Protein AF-A0A7X3I7W3-F1 (afdb_monomer)

Mean predicted aligned error: 11.22 Å

Foldseek 3Di:
DDDPPDPDPPPPPDPDPLNVLLVVLQVLLVVLQVQLVVLVVVCCVVPVPNPDPVCVVSNVSSVVSNVSSVVSVVVSVVSVVPPPDDD

Solvent-accessible surface area (backbone atoms only — not comparable to full-atom values): 5123 Å² total; per-residue (Å²): 142,83,83,82,83,74,81,77,76,81,73,75,77,71,76,52,74,60,57,54,55,29,52,52,28,46,51,52,15,50,52,26,40,56,50,20,51,54,41,47,54,52,48,39,76,77,35,77,84,69,76,60,72,87,50,50,62,55,57,49,52,24,50,54,25,45,51,50,18,52,52,28,42,52,51,29,57,49,54,73,68,68,72,90,77,89,124

pLDDT: mean 82.95, std 19.28, range [39.16, 98.69]

Structure (mmCIF, N/CA/C/O backbone):
data_AF-A0A7X3I7W3-F1
#
_entry.id   AF-A0A7X3I7W3-F1
#
loop_
_atom_site.group_PDB
_atom_site.id
_atom_site.type_symbol
_atom_site.label_atom_id
_atom_site.label_alt_id
_atom_site.label_comp_id
_atom_site.label_asym_id
_atom_site.label_entity_id
_atom_site.label_seq_id
_atom_site.pdbx_PDB_ins_code
_atom_site.Cartn_x
_atom_site.Cartn_y
_atom_site.Cartn_z
_atom_site.occupancy
_atom_site.B_iso_or_equiv
_atom_site.auth_seq_id
_atom_site.auth_comp_id
_atom_site.auth_asym_id
_atom_site.auth_atom_id
_atom_site.pdbx_PDB_model_num
ATOM 1 N N . MET A 1 1 ? 40.525 -31.349 -45.737 1.00 43.88 1 MET A N 1
ATOM 2 C CA . MET A 1 1 ? 39.971 -30.007 -45.451 1.00 43.88 1 MET A CA 1
ATOM 3 C C . MET A 1 1 ? 38.745 -30.189 -44.564 1.00 43.88 1 MET A C 1
ATOM 5 O O . MET A 1 1 ? 37.710 -30.584 -45.074 1.00 43.88 1 MET A O 1
ATOM 9 N N . GLY A 1 2 ? 38.873 -30.023 -43.245 1.00 46.00 2 GLY A N 1
ATOM 10 C CA . GLY A 1 2 ? 37.768 -30.210 -42.296 1.00 46.00 2 GLY A CA 1
ATOM 11 C C . GLY A 1 2 ? 37.530 -28.923 -41.518 1.00 46.00 2 GLY A C 1
ATOM 12 O O . GLY A 1 2 ? 38.396 -28.509 -40.757 1.00 46.00 2 GLY A O 1
ATOM 13 N N . ARG A 1 3 ? 36.388 -28.267 -41.741 1.00 49.28 3 ARG A N 1
ATOM 14 C CA . ARG A 1 3 ? 35.919 -27.146 -40.919 1.00 49.28 3 ARG A CA 1
ATOM 15 C C . ARG A 1 3 ? 34.800 -27.667 -40.027 1.00 49.28 3 ARG A C 1
ATOM 17 O O . ARG A 1 3 ? 33.664 -27.793 -40.471 1.00 49.28 3 ARG A O 1
ATOM 24 N N . SER A 1 4 ? 35.137 -28.021 -38.794 1.00 51.69 4 SER A N 1
ATOM 25 C CA . SER A 1 4 ? 34.169 -28.318 -37.742 1.00 51.69 4 SER A CA 1
ATOM 26 C C . SER A 1 4 ? 33.456 -27.020 -37.362 1.00 51.69 4 SER A C 1
ATOM 28 O O . SER A 1 4 ? 34.055 -26.111 -36.791 1.00 51.69 4 SER A O 1
ATOM 30 N N . ASN A 1 5 ? 32.175 -26.932 -37.714 1.00 58.19 5 ASN A N 1
ATOM 31 C CA . ASN A 1 5 ? 31.278 -25.864 -37.294 1.00 58.19 5 ASN A CA 1
ATOM 32 C C . ASN A 1 5 ? 30.842 -26.168 -35.850 1.00 58.19 5 ASN A C 1
ATOM 34 O O . ASN A 1 5 ? 29.924 -26.954 -35.623 1.00 58.19 5 ASN A O 1
ATOM 38 N N . LEU A 1 6 ? 31.555 -25.614 -34.869 1.00 63.41 6 LEU A N 1
ATOM 39 C CA . LEU A 1 6 ? 31.136 -25.662 -33.468 1.00 63.41 6 LEU A CA 1
ATOM 40 C C . LEU A 1 6 ? 29.939 -24.713 -33.275 1.00 63.41 6 LEU A C 1
ATOM 42 O O . LEU A 1 6 ? 30.023 -23.562 -33.709 1.00 63.41 6 LEU A O 1
ATOM 46 N N . PRO A 1 7 ? 28.835 -25.145 -32.640 1.00 58.69 7 PRO A N 1
ATOM 47 C CA . PRO A 1 7 ? 27.761 -24.234 -32.271 1.00 58.69 7 PRO A CA 1
ATOM 48 C C . PRO A 1 7 ? 28.271 -23.264 -31.200 1.00 58.69 7 PRO A C 1
ATOM 50 O O . PRO A 1 7 ? 28.805 -23.682 -30.172 1.00 58.69 7 PRO A O 1
ATOM 53 N N . SER A 1 8 ? 28.126 -21.964 -31.460 1.00 61.44 8 SER A N 1
ATOM 54 C CA . SER A 1 8 ? 28.447 -20.903 -30.505 1.00 61.44 8 SER A CA 1
ATOM 55 C C . SER A 1 8 ? 27.752 -21.174 -29.165 1.00 61.44 8 SER A C 1
ATOM 57 O O . SER A 1 8 ? 26.557 -21.484 -29.170 1.00 61.44 8 SER A O 1
ATOM 59 N N . PRO A 1 9 ? 28.449 -21.047 -28.019 1.00 58.88 9 PRO A N 1
ATOM 60 C CA . PRO A 1 9 ? 27.803 -21.183 -26.724 1.00 58.88 9 PRO A CA 1
ATOM 61 C C . PRO A 1 9 ? 26.696 -20.136 -26.629 1.00 58.88 9 PRO A C 1
ATOM 63 O O . PRO A 1 9 ? 26.911 -18.964 -26.951 1.00 58.88 9 PRO A O 1
ATOM 66 N N . MET A 1 10 ? 25.502 -20.580 -26.230 1.00 51.78 10 MET A N 1
ATOM 67 C CA . MET A 1 10 ? 24.374 -19.709 -25.924 1.00 51.78 10 MET A CA 1
ATOM 68 C C . MET A 1 10 ? 24.870 -18.606 -24.994 1.00 51.78 10 MET A C 1
ATOM 70 O O . MET A 1 10 ? 25.200 -18.853 -23.837 1.00 51.78 10 MET A O 1
ATOM 74 N N . ARG A 1 11 ? 24.978 -17.388 -25.527 1.00 55.88 11 ARG A N 1
ATOM 75 C CA . ARG A 1 11 ? 25.273 -16.196 -24.747 1.00 55.88 11 ARG A CA 1
ATOM 76 C C . ARG A 1 11 ? 24.109 -16.053 -23.776 1.00 55.88 11 ARG A C 1
ATOM 78 O O . ARG A 1 11 ? 23.017 -15.692 -24.207 1.00 55.88 11 ARG A O 1
ATOM 85 N N . SER A 1 12 ? 24.320 -16.407 -22.508 1.00 52.97 12 SER A N 1
ATOM 86 C CA . SER A 1 12 ? 23.389 -16.087 -21.430 1.00 52.97 12 SER A CA 1
ATOM 87 C C . SER A 1 12 ? 23.044 -14.613 -21.585 1.00 52.97 12 SER A C 1
ATOM 89 O O . SER A 1 12 ? 23.933 -13.761 -21.540 1.00 52.97 12 SER A O 1
ATOM 91 N N . ALA A 1 13 ? 21.788 -14.323 -21.914 1.00 60.59 13 ALA A N 1
ATOM 92 C CA . ALA A 1 13 ? 21.324 -12.956 -22.032 1.00 60.59 13 ALA A CA 1
ATOM 93 C C . ALA A 1 13 ? 21.381 -12.370 -20.624 1.00 60.59 13 ALA A C 1
ATOM 95 O O . ALA A 1 13 ? 20.496 -12.625 -19.810 1.00 60.59 13 ALA A O 1
ATOM 96 N N . GLU A 1 14 ? 22.470 -11.668 -20.308 1.00 58.25 14 GLU A N 1
ATOM 97 C CA . GLU A 1 14 ? 22.545 -10.926 -19.061 1.00 58.25 14 GLU A CA 1
ATOM 98 C C . GLU A 1 14 ? 21.352 -9.970 -19.023 1.00 58.25 14 GLU A C 1
ATOM 100 O O . GLU A 1 14 ? 21.090 -9.283 -20.022 1.00 58.25 14 GLU A O 1
ATOM 105 N N . PRO A 1 15 ? 20.575 -9.973 -17.928 1.00 57.56 15 PRO A N 1
ATOM 106 C CA . PRO A 1 15 ? 19.417 -9.113 -17.828 1.00 57.56 15 PRO A CA 1
ATOM 107 C C . PRO A 1 15 ? 19.893 -7.673 -17.994 1.00 57.56 15 PRO A C 1
ATOM 109 O O . PRO A 1 15 ? 20.795 -7.215 -17.293 1.00 57.56 15 PRO A O 1
ATOM 112 N N . SER A 1 16 ? 19.307 -6.970 -18.965 1.00 62.22 16 SER A N 1
ATOM 113 C CA . SER A 1 16 ? 19.606 -5.559 -19.184 1.00 62.22 16 SER A CA 1
ATOM 114 C C . SER A 1 16 ? 19.428 -4.808 -17.858 1.00 62.22 16 SER A C 1
ATOM 116 O O . SER A 1 16 ? 18.426 -5.046 -17.179 1.00 62.22 16 SER A O 1
ATOM 118 N N . PRO A 1 17 ? 20.337 -3.896 -17.476 1.00 64.94 17 PRO A N 1
ATOM 119 C CA . PRO A 1 17 ? 20.247 -3.164 -16.211 1.00 64.94 17 PRO A CA 1
ATOM 120 C C . PRO A 1 17 ? 18.921 -2.396 -16.033 1.00 64.94 17 PRO A C 1
ATO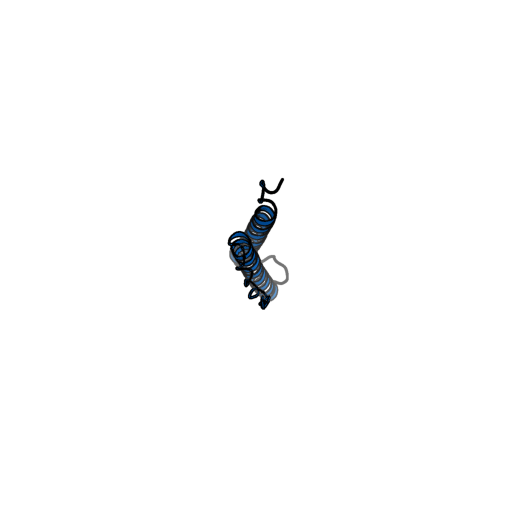M 122 O O . PRO A 1 17 ? 18.515 -2.113 -14.909 1.00 64.94 17 PRO A O 1
ATOM 125 N N . GLY A 1 18 ? 18.197 -2.099 -17.121 1.00 68.75 18 GLY A N 1
ATOM 126 C CA . GLY A 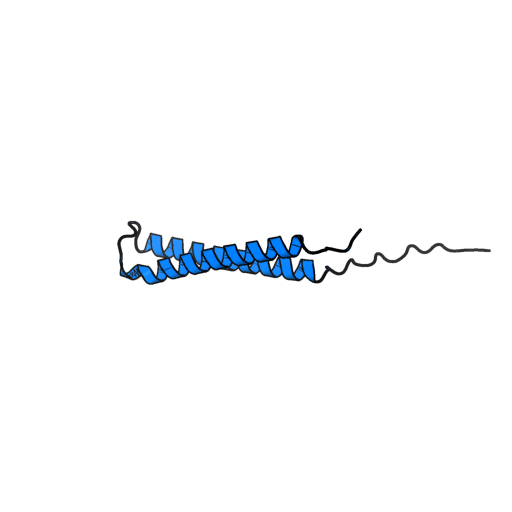1 18 ? 16.838 -1.544 -17.053 1.00 68.75 18 GLY A CA 1
ATOM 127 C C . GLY A 1 18 ? 15.764 -2.550 -16.609 1.00 68.75 18 GLY A C 1
ATOM 128 O O . GLY A 1 18 ? 14.799 -2.171 -15.949 1.00 68.75 18 GLY A O 1
ATOM 129 N N . ALA A 1 19 ? 15.934 -3.839 -16.916 1.00 72.56 19 ALA A N 1
ATOM 130 C CA . ALA A 1 19 ? 15.000 -4.898 -16.531 1.00 72.56 19 ALA A CA 1
ATOM 131 C C . ALA A 1 19 ? 15.100 -5.240 -15.035 1.00 72.56 19 ALA A C 1
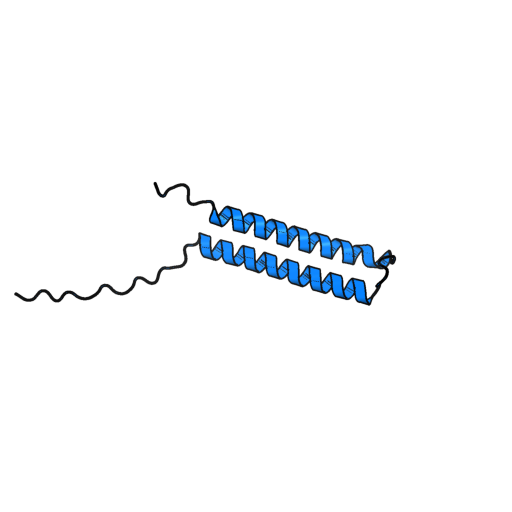ATOM 133 O O . ALA A 1 19 ? 14.073 -5.440 -14.386 1.00 72.56 19 ALA A O 1
ATOM 134 N N . THR A 1 20 ? 16.313 -5.248 -14.473 1.00 83.19 20 THR A N 1
ATOM 135 C CA . THR A 1 20 ? 16.529 -5.432 -13.027 1.00 83.19 20 THR A CA 1
ATOM 136 C C . THR A 1 20 ? 15.982 -4.247 -12.236 1.00 83.19 20 THR A C 1
ATOM 138 O O . THR A 1 20 ? 15.172 -4.447 -11.335 1.00 83.19 20 THR A O 1
ATOM 141 N N . ALA A 1 21 ? 16.293 -3.015 -12.653 1.00 85.81 21 ALA A N 1
ATOM 142 C CA . ALA A 1 21 ? 15.766 -1.808 -12.015 1.00 85.81 21 ALA A CA 1
ATOM 143 C C . ALA A 1 21 ? 14.227 -1.762 -12.020 1.00 85.81 21 ALA A C 1
ATOM 145 O O . ALA A 1 21 ? 13.602 -1.383 -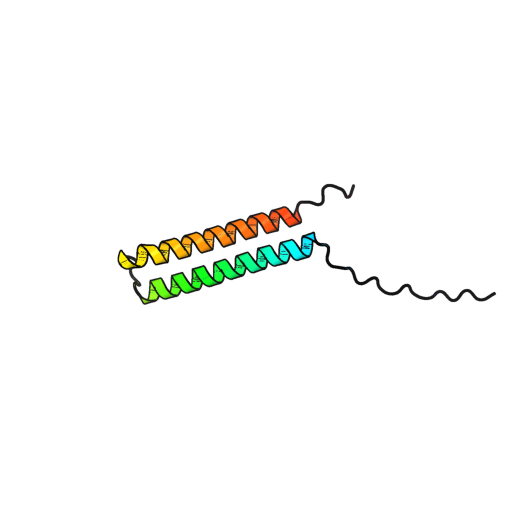11.030 1.00 85.81 21 ALA A O 1
ATOM 146 N N . ARG A 1 22 ? 13.587 -2.195 -13.113 1.00 89.31 22 ARG A N 1
ATOM 147 C CA . ARG A 1 22 ? 12.126 -2.316 -13.177 1.00 89.31 22 ARG A CA 1
ATOM 148 C C . ARG A 1 22 ? 11.585 -3.352 -12.193 1.00 89.31 22 ARG A C 1
ATOM 150 O O . ARG A 1 22 ? 10.593 -3.075 -11.518 1.00 89.31 22 ARG A O 1
ATOM 157 N N . MET A 1 23 ? 12.188 -4.540 -12.134 1.00 92.19 23 MET A N 1
ATOM 158 C CA . MET A 1 23 ? 11.764 -5.582 -11.194 1.00 92.19 23 MET A CA 1
ATOM 159 C C . MET A 1 23 ? 11.867 -5.094 -9.749 1.00 92.19 23 MET A C 1
ATOM 161 O O . MET A 1 23 ? 10.922 -5.294 -8.987 1.00 92.19 23 MET A O 1
ATOM 165 N N . ASP A 1 24 ? 12.934 -4.374 -9.405 1.00 94.56 24 ASP A N 1
ATOM 166 C CA . ASP A 1 24 ? 13.115 -3.795 -8.073 1.00 94.56 24 ASP A CA 1
ATOM 167 C C . ASP A 1 24 ? 12.017 -2.770 -7.738 1.00 94.56 24 ASP A C 1
ATOM 169 O O . ASP A 1 24 ? 11.444 -2.798 -6.645 1.00 94.56 24 ASP A O 1
ATOM 173 N N . LEU A 1 25 ? 11.649 -1.905 -8.692 1.00 95.75 25 LEU A N 1
ATOM 174 C CA . LEU A 1 25 ? 10.549 -0.946 -8.529 1.00 95.75 25 LEU A CA 1
ATOM 175 C C . LEU A 1 25 ? 9.197 -1.646 -8.324 1.00 95.75 25 LEU A C 1
ATOM 177 O O . LEU A 1 25 ? 8.423 -1.264 -7.443 1.00 95.75 25 LEU A O 1
ATOM 181 N N . LEU A 1 26 ? 8.908 -2.687 -9.110 1.00 97.06 26 LEU A N 1
ATOM 182 C CA . LEU A 1 26 ? 7.674 -3.466 -8.976 1.00 97.06 26 LEU A CA 1
ATOM 183 C C . LEU A 1 26 ? 7.622 -4.229 -7.648 1.00 97.06 26 LEU A C 1
ATOM 185 O O . LEU A 1 26 ? 6.569 -4.272 -7.010 1.00 97.06 26 LEU A O 1
ATOM 189 N N . TRP A 1 27 ? 8.750 -4.783 -7.207 1.00 97.44 27 TRP A N 1
ATOM 190 C CA . TRP A 1 27 ? 8.869 -5.451 -5.915 1.00 97.44 27 TRP A CA 1
ATOM 191 C C . TRP A 1 27 ? 8.661 -4.479 -4.749 1.00 97.44 27 TRP A C 1
ATOM 193 O O . TRP A 1 27 ? 7.906 -4.755 -3.810 1.00 97.44 27 TRP A O 1
ATOM 203 N N . GLY A 1 28 ? 9.262 -3.290 -4.834 1.00 98.00 28 GLY A N 1
ATOM 204 C CA . GLY A 1 28 ? 9.028 -2.211 -3.881 1.00 98.00 28 GLY A CA 1
ATOM 205 C C . GLY A 1 28 ? 7.553 -1.805 -3.832 1.00 98.00 28 GLY A C 1
ATOM 206 O O . GLY A 1 28 ? 6.987 -1.652 -2.747 1.00 98.00 28 GLY A O 1
ATOM 207 N N . ALA A 1 29 ? 6.894 -1.694 -4.990 1.00 98.38 29 ALA A N 1
ATOM 208 C CA . ALA A 1 29 ? 5.472 -1.371 -5.056 1.00 98.38 29 ALA A CA 1
ATOM 209 C C . ALA A 1 29 ? 4.600 -2.429 -4.363 1.00 98.38 29 ALA A C 1
ATOM 211 O O . ALA A 1 29 ? 3.738 -2.072 -3.560 1.00 98.38 29 ALA A O 1
ATOM 212 N N . GLN A 1 30 ? 4.859 -3.715 -4.624 1.00 98.50 30 GLN A N 1
ATOM 213 C CA . GLN A 1 30 ? 4.162 -4.830 -3.969 1.00 98.50 30 GLN A CA 1
ATOM 214 C C . GLN A 1 30 ? 4.369 -4.815 -2.453 1.00 98.50 30 GLN A C 1
ATOM 216 O O . GLN A 1 30 ? 3.421 -4.995 -1.694 1.00 98.50 30 GLN A O 1
ATOM 221 N N . THR A 1 31 ? 5.589 -4.524 -2.000 1.00 98.56 31 THR A N 1
ATOM 222 C CA . THR A 1 31 ? 5.897 -4.410 -0.569 1.00 98.56 31 THR A CA 1
ATOM 223 C C . THR A 1 31 ? 5.074 -3.299 0.085 1.00 98.56 31 THR A C 1
ATOM 225 O O . THR A 1 31 ? 4.486 -3.492 1.150 1.00 98.56 31 THR A O 1
ATOM 228 N N . HIS A 1 32 ? 4.988 -2.127 -0.550 1.00 98.69 32 HIS A N 1
ATOM 229 C CA . HIS A 1 32 ? 4.183 -1.024 -0.031 1.00 98.69 32 HIS A CA 1
ATOM 230 C C . HIS A 1 32 ? 2.684 -1.342 -0.004 1.00 98.69 32 HIS A C 1
ATOM 232 O O . HIS A 1 32 ? 2.016 -0.973 0.962 1.00 98.69 32 HIS A O 1
ATOM 238 N N . GLU A 1 33 ? 2.167 -2.035 -1.015 1.00 98.56 33 GLU A N 1
ATOM 239 C CA . GLU A 1 33 ? 0.772 -2.475 -1.063 1.00 98.56 33 GLU A CA 1
ATOM 240 C C . GLU A 1 33 ? 0.453 -3.480 0.049 1.00 98.56 33 GLU A C 1
ATOM 242 O O . GLU A 1 33 ? -0.469 -3.246 0.826 1.00 98.56 33 GLU A O 1
ATOM 247 N N . ALA A 1 34 ? 1.297 -4.499 0.237 1.00 98.62 34 ALA A N 1
ATOM 248 C CA . ALA A 1 34 ? 1.142 -5.478 1.312 1.00 98.62 34 ALA A CA 1
ATOM 249 C C . ALA A 1 34 ? 1.130 -4.821 2.705 1.00 98.62 34 ALA A C 1
ATOM 251 O O . ALA A 1 34 ? 0.343 -5.191 3.581 1.00 98.62 34 ALA A O 1
ATOM 252 N N . VAL A 1 35 ? 1.973 -3.803 2.920 1.00 98.56 35 VAL A N 1
ATOM 253 C CA . VAL A 1 35 ? 1.941 -3.024 4.165 1.00 98.56 35 VAL A CA 1
ATOM 254 C C . VAL A 1 35 ? 0.638 -2.235 4.282 1.00 98.56 35 VAL A C 1
ATOM 256 O O . VAL A 1 35 ? 0.030 -2.245 5.351 1.00 98.56 35 VAL A O 1
ATOM 259 N N . ALA A 1 36 ? 0.180 -1.569 3.219 1.00 9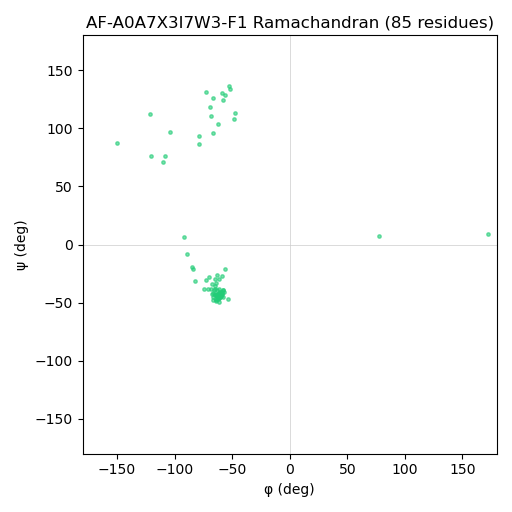8.56 36 ALA A N 1
ATOM 260 C CA . ALA A 1 36 ? -1.079 -0.829 3.249 1.00 98.56 36 ALA A CA 1
ATOM 261 C C . ALA A 1 36 ? -2.274 -1.731 3.590 1.00 98.56 36 ALA A C 1
ATOM 263 O O . ALA A 1 36 ? -3.103 -1.340 4.413 1.00 98.56 36 ALA A O 1
ATOM 264 N N . ASP A 1 37 ? -2.333 -2.930 3.017 1.00 98.38 37 ASP A N 1
ATOM 265 C CA . ASP A 1 37 ? -3.401 -3.896 3.272 1.00 98.38 37 ASP A CA 1
ATOM 266 C C . ASP A 1 37 ? -3.343 -4.419 4.708 1.00 98.38 37 ASP A C 1
ATOM 268 O O . ASP A 1 37 ? -4.349 -4.393 5.416 1.00 98.38 37 ASP A O 1
ATOM 272 N N . SER A 1 38 ? -2.147 -4.735 5.217 1.00 98.31 38 SER A N 1
ATOM 273 C CA . SER A 1 38 ? -1.976 -5.107 6.626 1.00 98.31 38 SER A CA 1
ATOM 274 C C . SER A 1 38 ? -2.440 -4.004 7.588 1.00 98.31 38 SER A C 1
ATOM 276 O O . SER A 1 38 ? -3.071 -4.284 8.612 1.00 98.31 38 SER A O 1
ATOM 278 N N . LEU A 1 39 ? -2.140 -2.736 7.284 1.00 97.25 39 LEU A N 1
ATOM 279 C CA . LEU A 1 39 ? -2.594 -1.601 8.094 1.00 97.25 39 LEU A CA 1
ATOM 280 C C . LEU A 1 39 ? -4.112 -1.409 7.991 1.00 97.25 39 LEU A C 1
ATOM 282 O O . LEU A 1 39 ? -4.741 -1.092 9.000 1.00 97.25 39 LEU A O 1
ATOM 286 N N . SER A 1 40 ? -4.692 -1.618 6.806 1.00 96.31 40 SER A N 1
ATOM 287 C CA . SER A 1 40 ? -6.137 -1.563 6.570 1.00 96.31 40 SER A CA 1
ATOM 288 C C . SER A 1 40 ? -6.872 -2.612 7.404 1.00 96.31 40 SER A C 1
ATOM 290 O O . SER A 1 40 ? -7.789 -2.267 8.148 1.00 96.31 40 SER A O 1
ATOM 292 N N . ASP A 1 41 ? -6.413 -3.863 7.368 1.00 97.31 41 ASP A N 1
ATOM 293 C CA . ASP A 1 41 ? -7.000 -4.965 8.133 1.00 97.31 41 ASP A CA 1
ATOM 294 C C . ASP A 1 41 ? -6.926 -4.711 9.638 1.00 97.31 41 ASP A C 1
ATOM 296 O O . ASP A 1 41 ? -7.911 -4.872 10.361 1.00 97.31 41 ASP A O 1
ATOM 300 N N . LYS A 1 42 ? -5.771 -4.252 10.132 1.00 95.94 42 LYS A N 1
ATOM 301 C CA . LYS A 1 42 ? -5.609 -3.896 11.548 1.00 95.94 42 LYS A CA 1
ATOM 302 C C . LYS A 1 42 ? -6.526 -2.742 11.945 1.00 95.94 42 LYS A C 1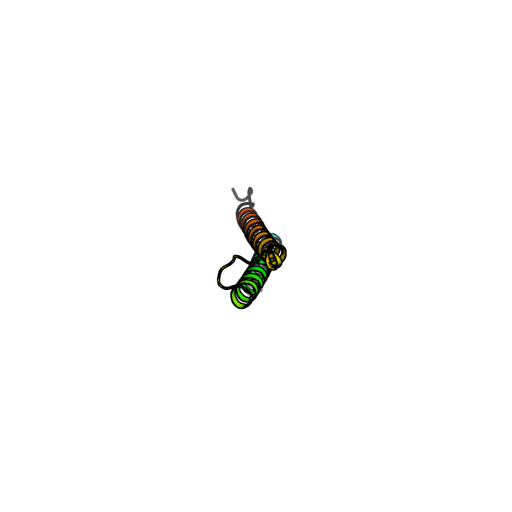
ATOM 304 O O . LYS A 1 42 ? -7.163 -2.814 12.993 1.00 95.94 42 LYS A O 1
ATOM 309 N N . ALA A 1 43 ? -6.620 -1.701 11.118 1.00 95.38 43 ALA A N 1
ATOM 310 C CA . ALA A 1 43 ? -7.506 -0.571 11.375 1.00 95.38 43 ALA A CA 1
ATOM 311 C C . ALA A 1 43 ? -8.973 -1.012 11.421 1.00 95.38 43 ALA A C 1
ATOM 313 O O . ALA A 1 43 ? -9.697 -0.593 12.318 1.00 95.38 43 ALA A O 1
ATOM 314 N N . HIS A 1 44 ? -9.391 -1.879 10.498 1.00 94.94 44 HIS A N 1
ATOM 315 C CA . HIS A 1 44 ? -10.754 -2.392 10.440 1.00 94.94 44 HIS A CA 1
ATOM 316 C C . HIS A 1 44 ? -11.092 -3.276 11.646 1.00 94.94 44 HIS A C 1
ATOM 318 O O . HIS A 1 44 ? -12.158 -3.130 12.232 1.00 94.94 44 HIS A O 1
ATOM 324 N N . ARG A 1 45 ? -10.168 -4.143 12.082 1.00 95.94 45 ARG A N 1
ATOM 325 C CA . ARG A 1 45 ? -10.359 -4.975 13.284 1.00 95.94 45 ARG A CA 1
ATOM 326 C C . ARG A 1 45 ? -10.465 -4.155 14.570 1.00 95.94 45 ARG A C 1
ATOM 328 O O . ARG A 1 45 ? -11.160 -4.571 15.489 1.00 95.94 45 ARG A O 1
ATOM 335 N N . LEU A 1 46 ? -9.764 -3.023 14.645 1.00 95.81 46 LEU A N 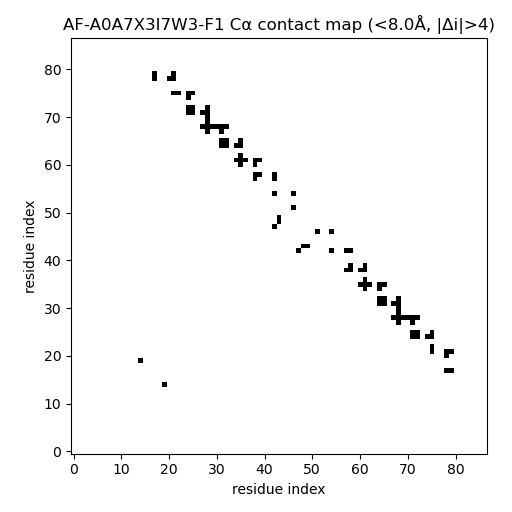1
ATOM 336 C CA . LEU A 1 46 ? -9.809 -2.116 15.797 1.00 95.81 46 LEU A CA 1
ATOM 337 C C . LEU A 1 46 ? -11.017 -1.168 15.761 1.00 95.81 46 LEU A C 1
ATOM 339 O O . LEU A 1 46 ? -11.513 -0.771 16.811 1.00 95.81 46 LEU A O 1
ATOM 343 N N . ASP A 1 47 ? -11.470 -0.782 14.570 1.00 95.38 47 ASP A N 1
ATOM 344 C CA . ASP A 1 47 ? -12.586 0.137 14.356 1.00 95.38 47 ASP A CA 1
ATOM 345 C C . ASP A 1 47 ? -13.312 -0.181 13.042 1.00 95.38 47 ASP A C 1
ATOM 347 O O . ASP A 1 47 ? -13.021 0.419 11.996 1.00 95.38 47 ASP A O 1
ATOM 351 N N . PRO A 1 48 ? -14.295 -1.090 13.092 1.00 92.00 48 PRO A N 1
ATOM 352 C CA . PRO A 1 48 ? -15.060 -1.465 11.910 1.00 92.00 48 PRO A CA 1
ATOM 353 C C . PRO A 1 48 ? -15.864 -0.298 11.325 1.00 92.00 48 PRO A C 1
ATOM 355 O O . PRO A 1 48 ? -16.134 -0.278 10.127 1.00 92.00 48 PRO A O 1
ATOM 358 N N . THR A 1 49 ? -16.232 0.683 12.159 1.00 92.81 49 THR A N 1
ATOM 359 C CA . THR A 1 49 ? -17.067 1.834 11.771 1.00 92.81 49 THR A CA 1
ATOM 360 C C . THR A 1 49 ? -16.274 2.973 11.134 1.00 92.81 49 THR A C 1
ATOM 362 O O . THR A 1 49 ? -16.831 3.810 10.430 1.00 92.81 49 THR A O 1
ATOM 365 N N . GLY A 1 50 ? -14.965 3.022 11.378 1.00 88.00 50 GLY A N 1
ATOM 366 C CA . GLY A 1 50 ? -14.080 4.059 10.863 1.00 88.00 50 GLY A CA 1
ATOM 367 C C . GLY A 1 50 ? -14.153 5.404 11.595 1.00 88.00 50 GLY A C 1
ATOM 368 O O . GLY A 1 50 ? -13.521 6.367 11.151 1.00 88.00 50 GLY A O 1
ATOM 369 N N . ALA A 1 51 ? -14.884 5.484 12.708 1.00 91.25 51 ALA A N 1
ATOM 370 C CA . ALA A 1 51 ? -15.138 6.725 13.429 1.00 91.25 51 ALA A CA 1
ATOM 371 C C . ALA A 1 51 ? -14.034 7.106 14.433 1.00 91.25 51 ALA A C 1
ATOM 373 O O . ALA A 1 51 ? -13.940 8.274 14.814 1.00 91.25 51 ALA A O 1
ATOM 374 N N . LEU A 1 52 ? -13.176 6.167 14.857 1.00 94.38 52 LEU A N 1
ATOM 375 C CA . LEU A 1 52 ? -12.204 6.411 15.925 1.00 94.38 52 LEU A CA 1
ATOM 376 C C . LEU A 1 52 ? -11.104 7.393 15.482 1.00 94.38 52 LEU A C 1
ATOM 378 O O . LEU A 1 52 ? -10.306 7.074 14.583 1.00 94.38 52 LEU A O 1
ATOM 382 N N . PRO A 1 53 ? -10.977 8.564 16.147 1.00 93.50 53 PRO A N 1
ATOM 383 C CA . PRO A 1 53 ? -9.922 9.533 15.857 1.00 93.50 53 PRO A CA 1
ATOM 384 C C . PRO A 1 53 ? -8.523 8.994 16.167 1.00 93.50 53 PRO A C 1
ATOM 386 O O . PRO A 1 53 ? -7.562 9.361 15.492 1.00 93.50 53 PRO A O 1
ATOM 389 N N . ALA A 1 54 ? -8.413 8.089 17.145 1.00 92.94 54 ALA A N 1
ATOM 390 C CA . ALA A 1 54 ? -7.153 7.468 17.548 1.00 92.94 54 ALA A CA 1
ATOM 391 C C . ALA A 1 54 ? -6.464 6.705 16.398 1.00 92.94 54 ALA A C 1
ATOM 393 O O . ALA A 1 54 ? -5.240 6.623 16.355 1.00 92.94 54 ALA A O 1
ATOM 394 N N . LEU A 1 55 ? -7.225 6.213 15.412 1.00 95.56 55 LEU A N 1
ATOM 395 C CA . LEU A 1 55 ? -6.683 5.493 14.254 1.00 95.56 55 LEU A CA 1
ATOM 396 C C . LEU A 1 55 ? -6.381 6.395 13.047 1.00 95.56 55 LEU A C 1
ATOM 398 O O . LEU A 1 55 ? -6.023 5.896 11.980 1.00 95.56 55 LEU A O 1
ATOM 402 N N . ARG A 1 56 ? -6.494 7.727 13.174 1.00 94.19 56 ARG A N 1
ATOM 403 C CA . ARG A 1 56 ? -6.172 8.666 12.080 1.00 94.19 56 ARG A CA 1
ATOM 404 C C . ARG A 1 56 ? -4.741 8.500 11.576 1.00 94.19 56 ARG A C 1
ATOM 406 O O . ARG A 1 56 ? -4.530 8.510 10.365 1.00 94.19 56 ARG A O 1
ATOM 413 N N . LEU A 1 57 ? -3.781 8.305 12.483 1.00 94.19 57 LEU A N 1
ATOM 414 C CA . LEU A 1 57 ? -2.383 8.072 12.115 1.00 94.19 57 LEU A CA 1
ATOM 415 C C . LEU A 1 57 ? -2.235 6.792 11.285 1.00 94.19 57 LEU A C 1
ATOM 417 O O . LEU A 1 57 ? -1.614 6.817 10.226 1.00 94.19 57 LEU A O 1
ATOM 421 N N . LEU A 1 58 ? -2.876 5.704 11.715 1.00 95.00 58 LEU A N 1
ATOM 422 C CA . LEU A 1 58 ? -2.849 4.422 11.013 1.00 95.00 58 LEU A CA 1
ATOM 423 C C . LEU A 1 58 ? -3.443 4.538 9.599 1.00 95.00 58 LEU A C 1
ATOM 425 O O . LEU A 1 58 ? -2.846 4.078 8.625 1.00 95.00 58 LEU A O 1
ATOM 429 N N . ARG A 1 59 ? -4.578 5.238 9.465 1.00 94.38 59 ARG A N 1
ATOM 430 C CA . ARG A 1 59 ? -5.208 5.513 8.164 1.00 94.38 59 ARG A CA 1
ATOM 431 C C . ARG A 1 59 ? -4.342 6.405 7.269 1.00 94.38 59 ARG A C 1
ATOM 433 O O . ARG A 1 59 ? -4.330 6.206 6.056 1.00 94.38 59 ARG A O 1
ATOM 440 N N . ARG A 1 60 ? -3.612 7.370 7.841 1.00 97.12 60 ARG A N 1
ATOM 441 C CA . ARG A 1 60 ? -2.641 8.193 7.102 1.00 97.12 60 ARG A CA 1
ATOM 442 C C . ARG A 1 60 ? -1.491 7.339 6.574 1.00 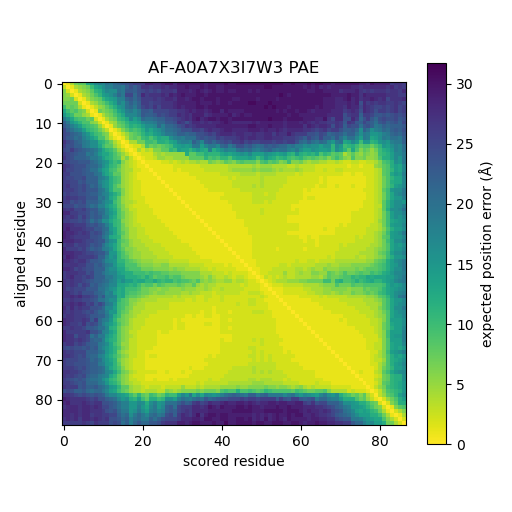97.12 60 ARG A C 1
ATOM 444 O O . ARG A 1 60 ? -1.220 7.393 5.383 1.00 97.12 60 ARG A O 1
ATOM 451 N N . MET A 1 61 ? -0.898 6.490 7.412 1.00 98.12 61 MET A N 1
ATOM 452 C CA . MET A 1 61 ? 0.175 5.582 6.992 1.00 98.12 61 MET A CA 1
ATOM 453 C C . MET A 1 61 ? -0.272 4.651 5.861 1.00 98.12 61 MET A C 1
ATOM 455 O O . MET A 1 61 ? 0.426 4.528 4.860 1.00 98.12 61 MET A O 1
ATOM 459 N N . MET A 1 62 ? -1.461 4.051 5.967 1.00 97.69 62 MET A N 1
ATOM 460 C CA . MET A 1 62 ? -2.041 3.247 4.884 1.00 97.69 62 MET A CA 1
ATOM 461 C C . MET A 1 62 ? -2.099 4.033 3.562 1.00 97.69 62 MET A C 1
ATOM 463 O O . MET A 1 62 ? -1.685 3.518 2.525 1.00 97.69 62 MET A O 1
ATOM 467 N N . ARG A 1 63 ? -2.583 5.286 3.583 1.00 98.19 63 ARG A N 1
ATOM 468 C CA . ARG A 1 63 ? -2.625 6.144 2.384 1.00 98.19 63 ARG A CA 1
ATOM 469 C C . ARG A 1 63 ? -1.228 6.416 1.833 1.00 98.19 63 ARG A C 1
ATOM 471 O O . ARG A 1 63 ? -1.030 6.273 0.632 1.00 98.19 63 ARG A O 1
ATOM 478 N N . ASP A 1 64 ? -0.269 6.739 2.695 1.00 98.69 64 ASP A N 1
ATOM 479 C CA . ASP A 1 64 ? 1.112 7.011 2.288 1.00 98.69 64 ASP A CA 1
ATOM 480 C C . ASP A 1 64 ? 1.740 5.789 1.600 1.00 98.69 64 ASP A C 1
ATOM 482 O O . ASP A 1 64 ? 2.397 5.921 0.569 1.00 98.69 64 ASP A O 1
ATOM 486 N N . HIS A 1 65 ? 1.500 4.584 2.122 1.00 98.69 65 HIS A N 1
ATOM 487 C CA . HIS A 1 65 ? 1.954 3.342 1.499 1.00 98.69 65 HIS A CA 1
ATOM 488 C C . HIS A 1 65 ? 1.288 3.093 0.137 1.00 98.69 65 HIS A C 1
ATOM 490 O O . HIS A 1 65 ? 1.986 2.765 -0.822 1.00 98.69 65 HIS A O 1
ATOM 496 N N . ARG A 1 66 ? -0.022 3.335 0.000 1.00 98.56 66 ARG A N 1
ATOM 497 C CA . ARG A 1 66 ? -0.711 3.236 -1.302 1.00 98.56 66 ARG A CA 1
ATOM 498 C C . ARG A 1 66 ? -0.162 4.224 -2.330 1.00 98.56 66 ARG A C 1
ATOM 500 O O . ARG A 1 66 ? 0.046 3.852 -3.481 1.00 98.56 66 ARG A O 1
ATOM 507 N N . ILE A 1 67 ? 0.114 5.460 -1.913 1.00 98.69 67 ILE A N 1
ATOM 508 C CA . ILE A 1 67 ? 0.721 6.481 -2.777 1.00 98.69 67 ILE A CA 1
ATOM 509 C C . ILE A 1 67 ? 2.114 6.029 -3.225 1.00 98.69 67 ILE A C 1
ATOM 511 O O . ILE A 1 67 ? 2.408 6.063 -4.415 1.00 98.69 67 ILE A O 1
ATOM 515 N N . LYS A 1 68 ? 2.957 5.539 -2.308 1.00 98.62 68 LYS A N 1
ATOM 516 C CA . LYS A 1 68 ? 4.294 5.024 -2.651 1.00 98.62 68 LYS A CA 1
ATOM 517 C C . LYS A 1 68 ? 4.231 3.858 -3.638 1.00 98.62 68 LYS A C 1
ATOM 519 O O . LYS A 1 68 ? 4.967 3.870 -4.620 1.00 98.62 68 LYS A O 1
ATOM 524 N N . ALA A 1 69 ? 3.325 2.899 -3.432 1.00 98.69 69 ALA A N 1
ATOM 525 C CA . ALA A 1 69 ? 3.124 1.791 -4.367 1.00 98.69 69 ALA A CA 1
ATOM 526 C C . ALA A 1 69 ? 2.729 2.286 -5.770 1.00 98.69 69 ALA A C 1
ATOM 528 O O . ALA A 1 69 ? 3.270 1.822 -6.773 1.00 98.69 69 ALA A O 1
ATOM 529 N N . MET A 1 70 ? 1.824 3.267 -5.843 1.00 98.50 70 MET A N 1
ATOM 530 C CA . MET A 1 70 ? 1.402 3.880 -7.104 1.00 98.50 70 MET A CA 1
ATOM 531 C C . MET A 1 70 ? 2.555 4.603 -7.813 1.00 98.50 70 MET A C 1
ATOM 533 O O . MET A 1 70 ? 2.735 4.428 -9.016 1.00 98.50 70 MET A O 1
ATOM 537 N N . LEU A 1 71 ? 3.362 5.370 -7.076 1.00 98.31 71 LEU A N 1
ATOM 538 C CA . LEU A 1 71 ? 4.515 6.084 -7.630 1.00 98.31 71 LEU A CA 1
ATOM 539 C C . LEU A 1 71 ? 5.572 5.119 -8.181 1.00 98.31 71 LEU A C 1
ATOM 541 O O . LEU A 1 71 ? 6.045 5.315 -9.298 1.00 98.31 71 LEU A O 1
ATOM 545 N N . LEU A 1 72 ? 5.889 4.051 -7.445 1.00 97.88 72 LEU A N 1
ATOM 546 C CA . LEU A 1 72 ? 6.841 3.026 -7.884 1.00 97.88 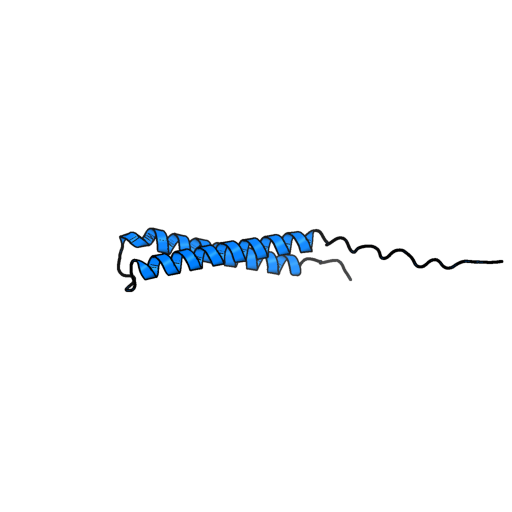72 LEU A CA 1
ATOM 547 C C . LEU A 1 72 ? 6.358 2.295 -9.146 1.00 97.88 72 LEU A C 1
ATOM 549 O O . LEU A 1 72 ? 7.144 2.053 -10.058 1.00 97.88 72 LEU A O 1
ATOM 553 N N . ARG A 1 73 ? 5.052 2.010 -9.255 1.00 96.56 73 ARG A N 1
ATOM 554 C CA . ARG A 1 73 ? 4.450 1.470 -10.490 1.00 96.56 73 ARG A CA 1
ATOM 555 C C . ARG A 1 73 ? 4.561 2.439 -11.661 1.00 96.56 73 ARG A C 1
ATOM 557 O O . ARG A 1 73 ? 4.893 2.013 -12.762 1.00 96.56 73 ARG A O 1
ATOM 564 N N . GLY A 1 74 ? 4.312 3.727 -11.423 1.00 95.75 74 GLY A N 1
ATOM 565 C CA . GLY A 1 74 ? 4.494 4.767 -12.435 1.00 95.75 74 GLY A CA 1
ATOM 566 C C . GLY A 1 74 ? 5.939 4.831 -12.935 1.00 95.75 74 GLY A C 1
ATOM 567 O O . GLY A 1 74 ? 6.172 4.858 -14.138 1.00 95.75 74 GLY A O 1
ATOM 568 N N . GLN A 1 75 ? 6.914 4.765 -12.027 1.00 94.81 75 GLN A N 1
ATOM 569 C CA . GLN A 1 75 ? 8.336 4.714 -12.378 1.00 94.81 75 GLN A CA 1
ATOM 570 C C . GLN A 1 75 ? 8.693 3.451 -13.171 1.00 94.81 75 GLN A C 1
ATOM 572 O O . GLN A 1 75 ? 9.386 3.544 -14.182 1.00 94.81 75 GLN A O 1
ATOM 577 N N . ALA A 1 76 ? 8.180 2.287 -12.762 1.00 92.69 76 ALA A N 1
ATOM 578 C CA . ALA A 1 76 ? 8.393 1.032 -13.479 1.00 92.69 76 ALA A CA 1
ATOM 579 C C . ALA A 1 76 ? 7.823 1.075 -14.909 1.00 92.69 76 ALA A C 1
ATOM 581 O O . ALA A 1 76 ? 8.457 0.571 -15.832 1.00 92.69 76 ALA A O 1
ATOM 582 N N . ALA A 1 77 ? 6.664 1.712 -15.106 1.00 90.31 77 ALA A N 1
ATOM 583 C CA . ALA A 1 77 ? 6.059 1.886 -16.427 1.00 90.31 77 ALA A CA 1
ATOM 584 C C . ALA A 1 77 ? 6.873 2.825 -17.336 1.00 90.31 77 ALA A C 1
ATOM 586 O O . ALA A 1 77 ? 6.941 2.609 -18.543 1.00 90.31 77 ALA A O 1
ATOM 587 N N . ILE A 1 78 ? 7.521 3.850 -16.770 1.00 88.06 78 ILE A N 1
ATOM 588 C CA . ILE A 1 78 ? 8.421 4.739 -17.523 1.00 88.06 78 ILE A CA 1
ATOM 589 C C . ILE A 1 78 ? 9.710 4.003 -17.906 1.00 88.06 78 ILE A C 1
ATOM 591 O O . ILE A 1 78 ? 10.186 4.166 -19.028 1.00 88.06 78 ILE A O 1
ATOM 595 N N . ALA A 1 79 ? 10.242 3.158 -17.017 1.00 80.81 79 ALA A N 1
ATOM 596 C CA . ALA A 1 79 ? 11.438 2.359 -17.284 1.00 80.81 79 ALA A CA 1
ATOM 597 C C . ALA A 1 79 ? 11.257 1.381 -18.466 1.00 80.81 79 ALA A C 1
ATOM 599 O O . ALA A 1 79 ? 12.222 1.118 -19.180 1.00 80.81 79 ALA A O 1
ATOM 600 N N . ASP A 1 80 ? 10.031 0.905 -18.721 1.00 68.62 80 ASP A N 1
ATOM 601 C CA . ASP A 1 80 ? 9.684 0.124 -19.922 1.00 68.62 80 ASP A CA 1
ATOM 602 C C . ASP A 1 80 ? 9.687 0.960 -21.217 1.00 68.62 80 ASP A C 1
ATOM 604 O O . ASP A 1 80 ? 9.911 0.429 -22.304 1.00 68.62 80 ASP A O 1
ATOM 608 N N . GLY A 1 81 ? 9.422 2.266 -21.115 1.00 60.34 81 GLY A N 1
ATOM 609 C CA . GLY A 1 81 ? 9.234 3.175 -22.249 1.00 60.34 81 GLY A CA 1
ATOM 610 C C . GLY A 1 81 ? 10.506 3.851 -22.769 1.00 60.34 81 GLY A C 1
ATOM 611 O O . GLY A 1 81 ? 10.463 4.497 -23.816 1.00 60.34 81 GLY A O 1
ATOM 612 N N . THR A 1 82 ? 11.645 3.715 -22.085 1.00 53.56 82 THR A N 1
ATOM 613 C CA . THR A 1 82 ? 12.917 4.338 -22.487 1.00 53.56 82 THR A CA 1
ATOM 614 C C . THR A 1 82 ? 13.931 3.331 -23.026 1.00 53.56 82 THR A C 1
ATOM 616 O O . THR A 1 82 ? 14.939 3.033 -22.395 1.00 53.56 82 THR A O 1
ATOM 619 N N . ALA A 1 83 ? 13.709 2.903 -24.268 1.00 46.72 83 ALA A N 1
ATOM 620 C CA . ALA A 1 83 ? 14.793 2.720 -25.231 1.00 46.72 83 ALA A CA 1
ATOM 621 C C . ALA A 1 83 ? 14.535 3.619 -26.460 1.00 46.72 83 ALA A C 1
ATOM 623 O O . ALA A 1 83 ? 14.100 3.131 -27.505 1.00 46.72 83 ALA A O 1
ATOM 624 N N . PRO A 1 84 ? 14.763 4.945 -26.374 1.00 45.22 84 PRO A N 1
ATOM 625 C CA . PRO A 1 84 ? 14.778 5.797 -27.552 1.00 45.22 84 PRO A CA 1
ATOM 626 C C . PRO A 1 84 ? 16.138 5.617 -28.243 1.00 45.22 84 PRO A C 1
ATOM 628 O O . PRO A 1 84 ? 17.092 6.327 -27.941 1.00 45.22 84 PRO A O 1
ATOM 631 N N . GLY A 1 85 ? 16.257 4.615 -29.119 1.00 44.88 85 GLY A N 1
ATOM 632 C CA . GLY A 1 85 ? 17.518 4.370 -29.835 1.00 44.88 85 GLY A CA 1
ATOM 633 C C . GLY A 1 85 ? 17.637 3.096 -30.676 1.00 44.88 85 GLY A C 1
ATOM 634 O O . GLY A 1 85 ? 18.730 2.808 -31.143 1.00 44.88 85 GLY A O 1
ATOM 635 N N . ALA A 1 86 ? 16.562 2.332 -30.887 1.00 39.16 86 ALA A N 1
ATOM 636 C CA . ALA A 1 86 ? 16.544 1.233 -31.857 1.00 39.16 86 ALA A CA 1
ATOM 637 C C . ALA A 1 86 ? 15.644 1.608 -33.047 1.00 39.16 86 ALA A C 1
ATOM 639 O O . ALA A 1 86 ? 14.523 1.117 -33.183 1.00 39.16 86 ALA A O 1
ATOM 640 N N . ARG A 1 87 ? 16.111 2.551 -33.864 1.00 43.69 87 ARG A N 1
ATOM 641 C CA . ARG A 1 87 ? 15.681 2.739 -35.252 1.00 43.69 87 ARG A CA 1
ATOM 642 C C . ARG A 1 87 ? 16.924 2.835 -36.114 1.00 43.69 87 ARG A C 1
ATOM 644 O O . ARG A 1 87 ? 17.870 3.508 -35.653 1.00 43.69 87 ARG A O 1
#

Nearest PDB structures (foldseek):
  6tz4-assembly1_JB  TM=8.650E-01  e=9.825E-01  Homo sapiens
  6tz5-assembly1_AA  TM=8.512E-01  e=2.434E+00  Homo sapiens
  6jyi-assembly1_B  TM=8.481E-01  e=4.292E+00  Bacillus cereus ATCC 14579
  7y5d-assembly1_3  TM=5.031E-01  e=3.620E+00  Mycolicibacterium smegmatis

Radius of gyration: 23.16 Å; Cα contacts (8 Å, |Δi|>4): 54; chains: 1; bounding box: 57×40×63 Å

Secondary structure (DSSP, 8-state):
-----PPPP----PPPHHHHHHHHHHHHHHHHHHHHHHHHHHHHHH-TTS--GGGHHHHHHHHHHHHHHHHHHHHHHHHHH--TT--

Sequence (87 aa):
MGRSNLPSPMRSAEPSPGATARMDLLWGAQTHEAVADSLSDKAHRLDPTGALPALRLLRRMMRDHRIKAMLLRGQAAIADGTAPGAR